Protein AF-A0A699XFC2-F1 (afdb_monomer)

Radius of gyration: 30.56 Å; Cα contacts (8 Å, |Δi|>4): 6; chains: 1; bounding box: 85×28×65 Å

Foldseek 3Di:
DVVVVVVVVPVVDPDDDDDDDDPVCPVVVVVVVVVVVVVVVVVVVCVCCVPVVVVVVVVVVVVCPPPVNPPDPDPDDDPPPDDDD

Mean predicted aligned error: 15.64 Å

Sequence (85 aa):
MRQRRWLELLSDYDYDIRYHPGKANVVADALSRKERIERLWVRALVMTIGLDLPKQILEAQTEALKPENLKNEDVGVMTRKDTPK

Structure (mmCIF, N/CA/C/O backbone):
data_AF-A0A699XFC2-F1
#
_entry.id   AF-A0A699XFC2-F1
#
loop_
_atom_site.group_PDB
_atom_site.id
_atom_site.type_symbol
_atom_site.label_atom_id
_atom_site.label_alt_id
_atom_site.label_comp_id
_atom_site.label_asym_id
_atom_site.label_entity_id
_atom_site.label_seq_id
_atom_site.pdbx_PDB_ins_code
_atom_site.Cartn_x
_atom_site.Cartn_y
_atom_site.Cartn_z
_atom_site.occupancy
_atom_site.B_iso_or_equiv
_atom_site.auth_seq_id
_atom_site.auth_comp_id
_atom_site.auth_asym_id
_atom_site.auth_atom_id
_atom_site.pdbx_PDB_model_num
ATOM 1 N N . MET A 1 1 ? -5.238 8.952 -22.361 1.00 65.31 1 MET A N 1
ATOM 2 C CA . MET A 1 1 ? -5.545 7.650 -23.005 1.00 65.31 1 MET A CA 1
ATOM 3 C C . MET A 1 1 ? -4.333 6.893 -23.566 1.00 65.31 1 MET A C 1
ATOM 5 O O . MET A 1 1 ? -4.467 5.705 -23.808 1.00 65.31 1 MET A O 1
ATOM 9 N N . ARG A 1 2 ? -3.151 7.506 -23.772 1.00 73.75 2 ARG A N 1
ATOM 10 C CA . ARG A 1 2 ? -1.980 6.792 -24.330 1.00 73.75 2 ARG A CA 1
ATOM 11 C C . ARG A 1 2 ? -1.336 5.781 -23.367 1.00 73.75 2 ARG A C 1
ATOM 13 O O . ARG A 1 2 ? -1.021 4.688 -23.804 1.00 73.75 2 ARG A O 1
ATOM 20 N N . GLN A 1 3 ? -1.198 6.098 -22.076 1.00 75.44 3 GLN A N 1
ATOM 21 C CA . GLN A 1 3 ? -0.577 5.189 -21.091 1.00 75.44 3 GLN A CA 1
ATOM 22 C C . GLN A 1 3 ? -1.324 3.856 -20.927 1.00 75.44 3 GLN A C 1
ATOM 24 O O . GLN A 1 3 ? -0.691 2.814 -20.827 1.00 75.44 3 GLN A O 1
ATOM 29 N N . ARG A 1 4 ? -2.663 3.879 -20.955 1.00 81.50 4 ARG A N 1
ATOM 30 C CA . ARG A 1 4 ? -3.492 2.675 -20.786 1.00 81.50 4 ARG A CA 1
ATOM 31 C C . ARG A 1 4 ? -3.310 1.680 -21.939 1.00 81.50 4 ARG A C 1
ATOM 33 O O . ARG A 1 4 ? -3.117 0.500 -21.693 1.00 81.50 4 ARG A O 1
ATOM 40 N N . ARG A 1 5 ? -3.229 2.195 -23.171 1.00 84.56 5 ARG A N 1
ATOM 41 C CA . ARG A 1 5 ? -2.942 1.400 -24.376 1.00 84.56 5 ARG A CA 1
ATOM 42 C C . ARG A 1 5 ? -1.556 0.746 -24.364 1.00 84.56 5 ARG A C 1
ATOM 44 O O . ARG A 1 5 ? -1.403 -0.344 -24.894 1.00 84.56 5 ARG A O 1
ATOM 51 N N . TRP A 1 6 ? -0.549 1.398 -23.776 1.00 85.06 6 TRP A N 1
ATOM 52 C CA . TRP A 1 6 ? 0.789 0.806 -23.636 1.00 85.06 6 TRP A CA 1
ATOM 53 C C . TRP A 1 6 ? 0.813 -0.349 -22.634 1.00 85.06 6 TRP A C 1
ATOM 55 O O . TRP A 1 6 ? 1.523 -1.322 -22.855 1.00 85.06 6 TRP A O 1
ATOM 65 N N . LEU A 1 7 ? 0.034 -0.248 -21.553 1.00 83.25 7 LEU A N 1
ATOM 66 C CA . LEU A 1 7 ? -0.079 -1.316 -20.559 1.00 83.25 7 LEU A CA 1
ATOM 67 C C . LEU A 1 7 ? -0.805 -2.543 -21.117 1.00 83.25 7 LEU A C 1
ATOM 69 O O . LEU A 1 7 ? -0.345 -3.654 -20.889 1.00 83.25 7 LEU A O 1
ATOM 73 N N . GLU A 1 8 ? -1.884 -2.336 -21.875 1.00 85.88 8 GLU A N 1
ATOM 74 C CA . GLU A 1 8 ? -2.598 -3.411 -22.583 1.00 85.88 8 GLU A CA 1
ATOM 75 C C . GLU A 1 8 ? -1.662 -4.141 -23.557 1.00 85.88 8 GLU A C 1
ATOM 77 O O . GLU A 1 8 ? -1.540 -5.359 -23.497 1.00 85.88 8 GLU A O 1
ATOM 82 N N . LEU A 1 9 ? -0.909 -3.396 -24.374 1.00 85.44 9 LEU A N 1
ATOM 83 C CA . LEU A 1 9 ? 0.047 -3.986 -25.313 1.00 85.44 9 LEU A CA 1
ATOM 84 C C . LEU A 1 9 ? 1.154 -4.782 -24.611 1.00 85.44 9 LEU A C 1
ATOM 86 O O . LEU A 1 9 ? 1.565 -5.821 -25.109 1.00 85.44 9 LEU A O 1
ATOM 90 N N . LEU A 1 10 ? 1.667 -4.283 -23.485 1.00 83.12 10 LEU A N 1
ATOM 91 C CA . LEU A 1 10 ? 2.676 -5.000 -22.712 1.00 83.12 10 LEU A CA 1
ATOM 92 C C . LEU A 1 10 ? 2.099 -6.297 -22.145 1.00 83.12 10 LEU A C 1
ATOM 94 O O . LEU A 1 10 ? 2.759 -7.320 -22.255 1.00 83.12 10 LEU A O 1
ATOM 98 N N . SER A 1 11 ? 0.871 -6.280 -21.614 1.00 82.44 11 SER A N 1
ATOM 99 C CA . SER A 1 11 ? 0.260 -7.458 -20.979 1.00 82.44 11 SER A CA 1
ATOM 100 C C . SER A 1 11 ? 0.093 -8.677 -21.891 1.00 82.44 11 SER A C 1
ATOM 102 O O . SER A 1 11 ? 0.007 -9.790 -21.383 1.00 82.44 11 SER A O 1
ATOM 104 N N . ASP A 1 12 ? 0.104 -8.481 -23.212 1.00 90.38 12 ASP A N 1
ATOM 105 C CA . ASP A 1 12 ? 0.046 -9.564 -24.199 1.00 90.38 12 ASP A CA 1
ATOM 106 C C . ASP A 1 12 ? 1.393 -10.297 -24.382 1.00 90.38 12 ASP A C 1
ATOM 108 O O . ASP A 1 12 ? 1.448 -11.347 -25.024 1.00 90.38 12 ASP A O 1
ATOM 112 N N . TYR A 1 13 ? 2.489 -9.761 -23.833 1.00 86.94 13 TYR A N 1
ATOM 113 C CA . TYR A 1 13 ? 3.822 -10.359 -23.888 1.00 86.94 13 TYR A CA 1
ATOM 114 C C . TYR A 1 13 ? 4.208 -10.974 -22.541 1.00 86.94 13 TYR A C 1
ATOM 116 O O . TYR A 1 13 ? 3.956 -10.407 -21.481 1.00 86.94 13 TYR A O 1
ATOM 124 N N . ASP A 1 14 ? 4.914 -12.102 -22.588 1.00 82.94 14 ASP A N 1
ATOM 125 C CA . ASP A 1 14 ? 5.519 -12.713 -21.404 1.00 82.94 14 ASP A CA 1
ATO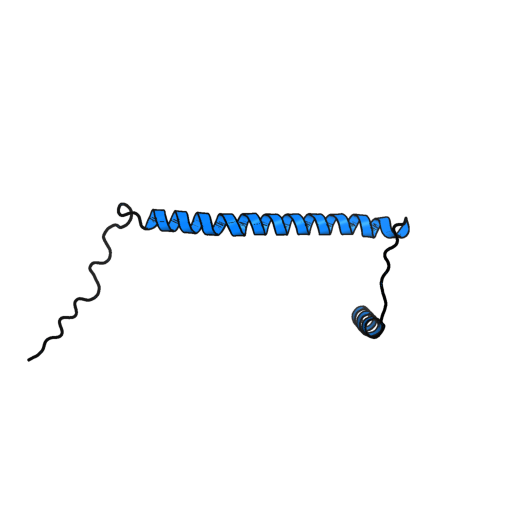M 126 C C . ASP A 1 14 ? 6.893 -12.063 -21.159 1.00 82.94 14 ASP A C 1
ATOM 128 O O . ASP A 1 14 ? 7.915 -12.470 -21.719 1.00 82.94 14 ASP A O 1
ATOM 132 N N . TYR A 1 15 ? 6.905 -10.953 -20.414 1.00 80.81 15 TYR A N 1
ATOM 133 C CA . TYR A 1 15 ? 8.112 -10.182 -20.104 1.00 80.81 15 TYR A CA 1
ATOM 134 C C . TYR A 1 15 ? 8.385 -10.153 -18.595 1.00 80.81 15 TYR A C 1
ATOM 136 O O . TYR A 1 15 ? 7.489 -9.953 -17.780 1.00 80.81 15 TYR A O 1
ATOM 144 N N . ASP A 1 16 ? 9.658 -10.287 -18.219 1.00 82.12 16 ASP A N 1
ATOM 145 C CA . ASP A 1 16 ? 10.119 -10.167 -16.834 1.00 82.12 16 ASP A CA 1
ATOM 146 C C . ASP A 1 16 ? 10.911 -8.862 -16.663 1.00 82.12 16 ASP A C 1
ATOM 148 O O . ASP A 1 16 ? 11.950 -8.657 -17.304 1.00 82.12 16 ASP A O 1
ATOM 152 N N . ILE A 1 17 ? 10.418 -7.949 -15.819 1.00 80.38 17 ILE A N 1
ATOM 153 C CA . ILE A 1 17 ? 11.109 -6.685 -15.532 1.00 80.38 17 ILE A CA 1
ATOM 154 C C . ILE A 1 17 ? 12.219 -6.960 -14.518 1.00 80.38 17 ILE A C 1
ATOM 156 O O . ILE A 1 17 ? 12.020 -6.908 -13.303 1.00 80.38 17 ILE A O 1
ATOM 160 N N . ARG A 1 18 ? 13.433 -7.187 -15.019 1.00 83.69 18 ARG A N 1
ATOM 161 C CA . ARG A 1 18 ? 14.610 -7.334 -14.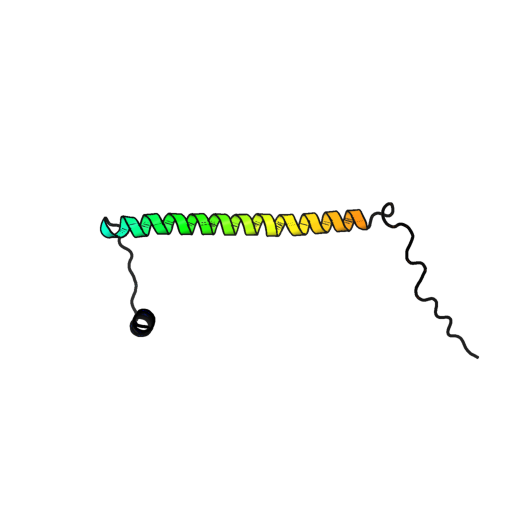160 1.00 83.69 18 ARG A CA 1
ATOM 162 C C . ARG A 1 18 ? 15.078 -5.968 -13.675 1.00 83.69 18 ARG A C 1
ATOM 164 O O . ARG A 1 18 ? 15.490 -5.116 -14.458 1.00 83.69 18 ARG A O 1
ATOM 171 N N . TYR A 1 19 ? 15.041 -5.769 -12.363 1.00 83.62 19 TYR A N 1
ATOM 172 C CA . TYR A 1 19 ? 15.571 -4.564 -11.738 1.00 83.62 19 TYR A CA 1
ATOM 173 C C . TYR A 1 19 ? 17.107 -4.604 -11.698 1.00 83.62 19 TYR A C 1
ATOM 175 O O . TYR A 1 19 ? 17.714 -5.615 -11.333 1.00 83.62 19 TYR A O 1
ATOM 183 N N . HIS A 1 20 ? 17.745 -3.493 -12.065 1.00 82.00 20 HIS A N 1
ATOM 184 C CA . HIS A 1 20 ? 19.199 -3.345 -12.048 1.00 82.00 20 HIS A CA 1
ATOM 185 C C . HIS A 1 20 ? 19.568 -2.137 -11.179 1.00 82.00 20 HIS A C 1
ATOM 187 O O . HIS A 1 20 ? 19.228 -1.007 -11.543 1.00 82.00 20 HIS A O 1
ATOM 193 N N . PRO A 1 21 ? 20.247 -2.333 -10.037 1.00 81.38 21 PRO A N 1
ATOM 194 C CA . PRO A 1 21 ? 20.713 -1.215 -9.233 1.00 81.38 21 PRO A CA 1
ATOM 195 C C . PRO A 1 21 ? 21.739 -0.400 -10.027 1.00 81.38 21 PRO A C 1
ATOM 197 O O . PRO A 1 21 ? 22.685 -0.952 -10.588 1.00 81.38 21 PRO A O 1
ATOM 200 N N . GLY A 1 22 ? 21.567 0.920 -10.087 1.00 86.56 22 GLY A N 1
ATOM 201 C CA . GLY A 1 22 ? 22.457 1.779 -10.864 1.00 86.56 22 GLY A CA 1
ATOM 202 C C . GLY A 1 22 ? 22.129 3.263 -10.748 1.00 86.56 22 GLY A C 1
ATOM 203 O O . GLY A 1 22 ? 21.087 3.651 -10.225 1.00 86.56 22 GLY A O 1
ATOM 204 N N . LYS A 1 23 ? 23.018 4.115 -11.275 1.00 83.62 23 LYS A N 1
ATOM 205 C CA . LYS A 1 23 ? 22.897 5.585 -11.185 1.00 83.62 23 LYS A CA 1
ATOM 206 C C . LYS A 1 23 ? 21.598 6.134 -11.793 1.00 83.62 23 LYS A C 1
ATOM 208 O O . LYS A 1 23 ? 21.102 7.152 -11.329 1.00 83.62 23 LYS A O 1
ATOM 213 N N . ALA A 1 24 ? 21.034 5.446 -12.786 1.00 85.06 24 ALA A N 1
ATOM 214 C CA . ALA A 1 24 ? 19.756 5.811 -13.395 1.00 85.06 24 ALA A CA 1
ATOM 215 C C . ALA A 1 24 ? 18.541 5.551 -12.479 1.00 85.06 24 ALA A C 1
ATOM 217 O O . ALA A 1 24 ? 17.513 6.200 -12.639 1.00 85.06 24 ALA A O 1
ATOM 218 N N . ASN A 1 25 ? 18.666 4.655 -11.492 1.00 87.50 25 ASN A N 1
ATOM 219 C CA . ASN A 1 25 ? 17.572 4.235 -10.609 1.00 87.50 25 ASN A CA 1
ATOM 220 C C . ASN A 1 25 ? 17.603 4.897 -9.228 1.00 87.50 25 ASN A C 1
ATOM 222 O O . ASN A 1 25 ? 16.743 4.617 -8.404 1.00 87.50 25 ASN A O 1
ATOM 226 N N . VAL A 1 26 ? 18.524 5.833 -8.979 1.00 86.75 26 VAL A N 1
ATOM 227 C CA . VAL A 1 26 ? 18.653 6.515 -7.677 1.00 86.75 26 VAL A CA 1
ATOM 228 C C . VAL A 1 26 ? 17.341 7.174 -7.242 1.00 86.75 26 VAL A C 1
ATOM 230 O O . VAL A 1 26 ? 16.961 7.090 -6.076 1.00 86.75 26 VAL A O 1
ATOM 233 N N . VAL A 1 27 ? 16.625 7.799 -8.182 1.00 84.56 27 VAL A N 1
ATOM 234 C CA . VAL A 1 27 ? 15.328 8.433 -7.904 1.00 84.56 27 VAL A CA 1
ATOM 235 C C . VAL A 1 27 ? 14.260 7.381 -7.595 1.00 84.56 27 VAL A C 1
ATOM 237 O O . VAL A 1 27 ? 13.536 7.524 -6.613 1.00 84.56 27 VAL A O 1
ATOM 240 N N . ALA A 1 28 ? 14.192 6.301 -8.380 1.00 86.00 28 ALA A N 1
ATOM 241 C CA . ALA A 1 28 ? 13.254 5.203 -8.145 1.00 86.00 28 ALA A CA 1
ATOM 242 C C . ALA A 1 28 ? 13.499 4.527 -6.782 1.00 86.00 28 ALA A C 1
ATOM 244 O O . ALA A 1 28 ? 12.556 4.274 -6.034 1.00 86.00 28 ALA A O 1
ATOM 245 N N . ASP A 1 29 ? 14.761 4.325 -6.410 1.00 85.31 29 ASP A N 1
ATOM 246 C CA . ASP A 1 29 ? 15.156 3.724 -5.136 1.00 85.31 29 ASP A CA 1
ATOM 247 C C . ASP A 1 29 ? 14.814 4.615 -3.948 1.00 85.31 29 ASP A C 1
ATOM 249 O O . ASP A 1 29 ? 14.334 4.132 -2.919 1.00 85.31 29 ASP A O 1
ATOM 253 N N . ALA A 1 30 ? 15.053 5.921 -4.079 1.00 86.94 30 ALA A N 1
ATOM 254 C CA . ALA A 1 30 ? 14.703 6.892 -3.053 1.00 86.94 30 ALA A CA 1
ATOM 255 C C . ALA A 1 30 ? 13.185 6.932 -2.817 1.00 86.94 30 ALA A C 1
ATOM 257 O O . ALA A 1 30 ? 12.742 6.939 -1.667 1.00 86.94 30 ALA A O 1
ATOM 258 N N . LEU A 1 31 ? 12.388 6.893 -3.890 1.00 84.25 31 LEU A N 1
ATOM 259 C CA . LEU A 1 31 ? 10.927 6.889 -3.806 1.00 84.25 31 LEU A CA 1
ATOM 260 C C . LEU A 1 31 ? 10.377 5.567 -3.253 1.00 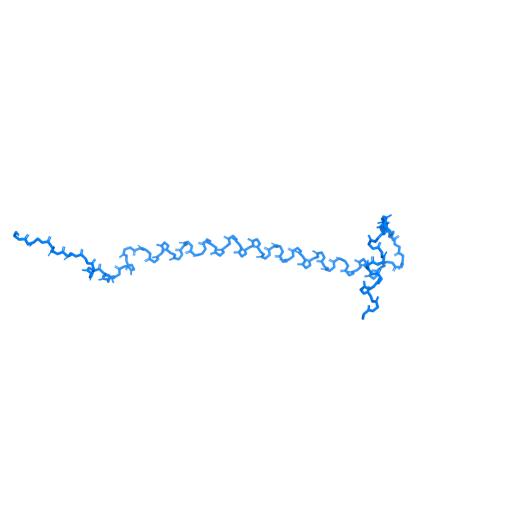84.25 31 LEU A C 1
ATOM 262 O O . LEU A 1 31 ? 9.537 5.585 -2.354 1.00 84.25 31 LEU A O 1
ATOM 266 N N . SER A 1 32 ? 10.910 4.424 -3.691 1.00 81.88 32 SER A N 1
ATOM 267 C CA . SER A 1 32 ? 10.483 3.104 -3.207 1.00 81.88 32 SER A CA 1
ATOM 268 C C . SER A 1 32 ? 10.698 2.934 -1.697 1.00 81.88 32 SER A C 1
ATOM 270 O O . SER A 1 32 ? 9.882 2.323 -1.000 1.00 81.88 32 SER A O 1
ATOM 272 N N . ARG A 1 33 ? 11.769 3.519 -1.141 1.00 77.69 33 ARG A N 1
ATOM 273 C CA . ARG A 1 33 ? 12.009 3.516 0.312 1.00 77.69 33 ARG A CA 1
ATOM 274 C C . ARG A 1 33 ? 10.895 4.229 1.078 1.00 77.69 33 ARG A C 1
ATOM 276 O O . ARG A 1 33 ? 10.484 3.728 2.122 1.00 77.69 33 ARG A O 1
ATOM 283 N N . LYS A 1 34 ? 10.386 5.352 0.562 1.00 76.25 34 LYS A N 1
ATOM 284 C CA . LYS A 1 34 ? 9.301 6.112 1.195 1.00 76.25 34 LYS A CA 1
ATOM 285 C C . LYS A 1 34 ? 7.991 5.322 1.198 1.00 76.25 34 LYS A C 1
ATOM 287 O O . LYS A 1 34 ? 7.399 5.166 2.261 1.00 76.25 34 LYS A O 1
ATOM 292 N N . GLU A 1 35 ? 7.603 4.740 0.065 1.00 77.94 35 GLU A N 1
ATOM 293 C CA . GLU A 1 35 ? 6.386 3.916 -0.032 1.00 77.94 35 GLU A CA 1
ATOM 294 C C . GLU A 1 35 ? 6.439 2.692 0.892 1.00 77.94 35 GLU A C 1
ATOM 296 O O . GLU A 1 35 ? 5.455 2.350 1.549 1.00 77.94 35 GLU A O 1
ATOM 301 N N . ARG A 1 36 ? 7.602 2.030 0.993 1.00 81.69 36 ARG A N 1
ATOM 302 C CA . ARG A 1 36 ? 7.784 0.910 1.928 1.00 81.69 36 ARG A CA 1
ATOM 303 C C . ARG A 1 36 ? 7.613 1.350 3.376 1.00 81.69 36 ARG A C 1
ATOM 305 O O . ARG A 1 36 ? 6.973 0.635 4.142 1.00 81.69 36 ARG A O 1
ATOM 312 N N . ILE A 1 37 ? 8.180 2.497 3.743 1.00 80.38 37 ILE A N 1
ATOM 313 C CA . ILE A 1 37 ? 8.042 3.066 5.084 1.00 80.38 37 ILE A CA 1
ATOM 314 C C . ILE A 1 37 ? 6.568 3.388 5.356 1.00 80.38 37 ILE A C 1
ATOM 316 O O . ILE A 1 37 ? 6.024 2.883 6.331 1.00 80.38 37 ILE A O 1
ATOM 320 N N . GLU A 1 38 ? 5.889 4.131 4.480 1.00 82.00 38 GLU A N 1
ATOM 321 C CA . GLU A 1 38 ? 4.459 4.456 4.611 1.00 82.00 38 GLU A CA 1
ATOM 322 C C . GLU A 1 38 ? 3.593 3.197 4.746 1.00 82.00 38 GLU A C 1
ATOM 324 O O . GLU A 1 38 ? 2.757 3.107 5.645 1.00 82.00 38 GLU A O 1
ATOM 329 N N . ARG A 1 39 ? 3.854 2.166 3.937 1.00 86.75 39 ARG A N 1
ATOM 330 C CA . ARG A 1 39 ? 3.162 0.874 4.034 1.00 86.75 39 ARG A CA 1
ATOM 331 C C . ARG A 1 39 ? 3.376 0.188 5.385 1.00 86.75 39 ARG A C 1
ATOM 333 O O . ARG A 1 39 ? 2.448 -0.432 5.905 1.00 86.75 39 ARG A O 1
ATOM 340 N N . LEU A 1 40 ? 4.577 0.278 5.956 1.00 89.00 40 LEU A N 1
ATOM 341 C CA . LEU A 1 40 ? 4.871 -0.263 7.285 1.00 89.00 40 LEU A CA 1
ATOM 342 C C . LEU A 1 40 ? 4.134 0.509 8.384 1.00 89.00 40 LEU A C 1
ATOM 344 O O . LEU A 1 40 ? 3.563 -0.132 9.263 1.00 89.00 40 LEU A O 1
ATOM 348 N N . TRP A 1 41 ? 4.080 1.843 8.306 1.00 89.00 41 TRP A N 1
ATOM 349 C CA . TRP A 1 41 ? 3.320 2.672 9.251 1.00 89.00 41 TRP A CA 1
ATOM 350 C C . TRP A 1 41 ? 1.824 2.379 9.190 1.00 89.00 41 TRP A C 1
ATOM 352 O O . TRP A 1 41 ? 1.204 2.194 10.232 1.00 89.00 41 TRP A O 1
ATOM 362 N N . VAL A 1 42 ? 1.254 2.255 7.989 1.00 88.94 42 VAL A N 1
ATOM 363 C CA . VAL A 1 42 ? -0.157 1.879 7.814 1.00 88.94 42 VAL A CA 1
ATOM 364 C C . VAL A 1 42 ? -0.419 0.498 8.409 1.00 88.94 42 VAL A C 1
ATOM 366 O O . VAL A 1 42 ? -1.378 0.324 9.154 1.00 88.94 42 VAL A O 1
ATOM 369 N N . ARG A 1 43 ? 0.450 -0.487 8.151 1.00 88.62 43 ARG A N 1
ATOM 370 C CA . ARG A 1 43 ? 0.302 -1.832 8.726 1.00 88.62 43 ARG A CA 1
ATOM 371 C C . ARG A 1 43 ? 0.406 -1.820 10.252 1.00 88.62 43 ARG A C 1
ATOM 373 O O . ARG A 1 43 ? -0.383 -2.495 10.904 1.00 88.62 43 ARG A O 1
ATOM 380 N N . ALA A 1 44 ? 1.350 -1.064 10.809 1.00 86.31 44 ALA A N 1
ATOM 381 C CA . ALA A 1 44 ? 1.504 -0.908 12.251 1.00 86.31 44 ALA A CA 1
ATOM 382 C C . ALA A 1 44 ? 0.269 -0.243 12.873 1.00 86.31 44 ALA A C 1
ATOM 384 O O . ALA A 1 44 ? -0.251 -0.746 13.860 1.00 86.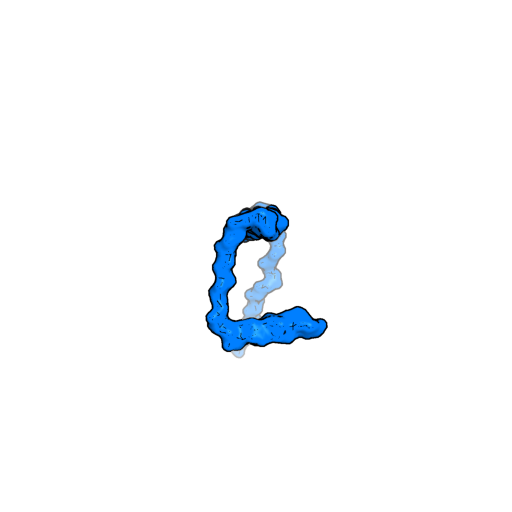31 44 ALA A O 1
ATOM 385 N N . LEU A 1 45 ? -0.247 0.820 12.252 1.00 90.00 45 LEU A N 1
ATOM 386 C CA . LEU A 1 45 ? -1.452 1.512 12.702 1.00 90.00 45 LEU A CA 1
ATOM 387 C C . LEU A 1 45 ? -2.694 0.611 12.639 1.00 90.00 45 LEU A C 1
ATOM 389 O O . LEU A 1 45 ? -3.516 0.616 13.546 1.00 90.00 45 LEU A O 1
ATOM 393 N N . VAL A 1 46 ? -2.826 -0.208 11.595 1.00 90.56 46 VAL A N 1
ATOM 394 C CA . VAL A 1 46 ? -3.905 -1.203 11.499 1.00 90.56 46 VAL A CA 1
ATOM 395 C C . VAL A 1 46 ? -3.775 -2.263 12.593 1.00 90.56 46 VAL A C 1
ATOM 397 O O . VAL A 1 46 ? -4.785 -2.674 13.154 1.00 90.56 46 VAL A O 1
ATOM 400 N N . MET A 1 47 ? -2.555 -2.692 12.931 1.00 86.06 47 MET A N 1
ATOM 401 C CA . MET A 1 47 ? -2.327 -3.619 14.044 1.00 86.06 47 MET A CA 1
ATOM 402 C C . MET A 1 47 ? -2.659 -2.981 15.396 1.00 86.06 47 MET A C 1
ATOM 404 O O . MET A 1 47 ? -3.281 -3.637 16.223 1.00 86.06 47 MET A O 1
ATOM 408 N N . THR A 1 48 ? -2.291 -1.719 15.628 1.00 86.06 48 THR A N 1
ATOM 409 C CA . THR A 1 48 ? -2.608 -1.040 16.892 1.00 86.06 48 THR A CA 1
ATOM 410 C C . THR A 1 48 ? -4.103 -0.786 17.020 1.00 86.06 48 THR A C 1
ATOM 412 O O . THR A 1 48 ? -4.691 -1.198 18.010 1.00 86.06 48 THR A O 1
ATOM 415 N N . ILE A 1 49 ? -4.750 -0.208 16.005 1.00 86.19 49 ILE A N 1
ATOM 416 C CA . ILE A 1 49 ? -6.197 0.053 16.026 1.00 86.19 49 ILE A CA 1
ATOM 417 C C . ILE A 1 49 ? -6.985 -1.260 16.075 1.00 86.19 49 ILE A C 1
ATOM 419 O O . ILE A 1 49 ? -7.919 -1.386 16.859 1.00 86.19 49 ILE A O 1
ATOM 423 N N . GLY A 1 50 ? -6.605 -2.252 15.268 1.00 86.69 50 GLY A N 1
ATOM 424 C CA . GLY A 1 50 ? -7.306 -3.532 15.189 1.00 86.69 50 GLY A CA 1
ATOM 425 C C . GLY A 1 50 ? -7.238 -4.362 16.471 1.00 86.69 50 GLY A C 1
ATOM 426 O O . GLY A 1 50 ? -8.135 -5.164 16.704 1.00 86.69 50 GLY A O 1
ATOM 427 N N . LEU A 1 51 ? -6.210 -4.175 17.304 1.00 83.69 51 LEU A N 1
ATOM 428 C CA . LEU A 1 51 ? -6.065 -4.882 18.582 1.00 83.69 51 LEU A CA 1
ATOM 429 C C . LEU A 1 51 ? -6.584 -4.067 19.771 1.00 83.69 51 LEU A C 1
ATOM 431 O O . LEU A 1 51 ? -7.175 -4.632 20.689 1.00 83.69 51 LEU A O 1
ATOM 435 N N . ASP A 1 52 ? -6.375 -2.753 19.761 1.00 89.31 52 ASP A N 1
ATOM 436 C CA . ASP A 1 52 ? -6.701 -1.881 20.888 1.00 89.31 52 ASP A CA 1
ATOM 437 C C . ASP A 1 52 ? -8.182 -1.482 20.905 1.00 89.31 52 ASP A C 1
ATOM 439 O O . ASP A 1 52 ? -8.824 -1.512 21.953 1.00 89.31 52 ASP A O 1
ATOM 443 N N . LEU A 1 53 ? -8.775 -1.208 19.737 1.00 87.31 53 LEU A N 1
ATOM 444 C CA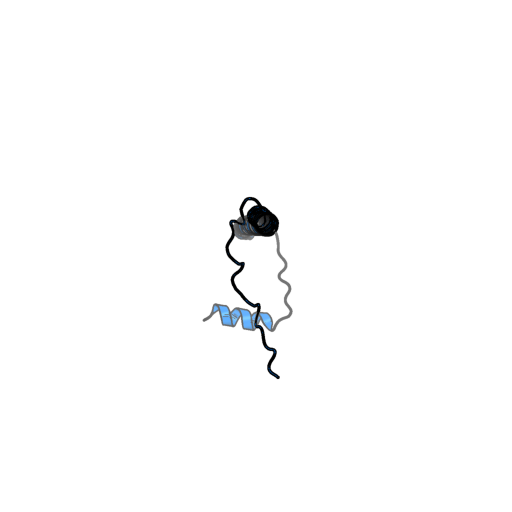 . LEU A 1 53 ? -10.170 -0.772 19.654 1.00 87.31 53 LEU A CA 1
ATOM 445 C C . LEU A 1 53 ? -11.161 -1.845 20.147 1.00 87.31 53 LEU A C 1
ATOM 447 O O . LEU A 1 53 ? -12.018 -1.509 20.965 1.00 87.31 53 LEU A O 1
ATOM 451 N N . PRO A 1 54 ? -11.064 -3.135 19.753 1.00 90.12 54 PRO A N 1
ATOM 452 C CA . PRO A 1 54 ? -11.959 -4.164 20.285 1.00 90.12 54 PRO A CA 1
ATOM 453 C C . PRO A 1 54 ? -11.787 -4.380 21.789 1.00 90.12 54 PRO A C 1
ATOM 455 O O . PRO A 1 54 ? -12.763 -4.656 22.483 1.00 90.12 54 PRO A O 1
ATOM 458 N N . LYS A 1 55 ? -10.558 -4.228 22.298 1.00 91.12 55 LYS A N 1
ATOM 459 C CA . LYS A 1 55 ? -10.265 -4.340 23.727 1.00 91.12 55 LYS A CA 1
ATOM 460 C C . LYS A 1 55 ? -10.952 -3.222 24.516 1.00 91.12 55 LYS A C 1
ATOM 462 O O . LYS A 1 55 ? -11.644 -3.524 25.482 1.00 91.12 55 LYS A O 1
ATOM 467 N N . GLN A 1 56 ? -10.824 -1.969 24.073 1.00 91.44 56 GLN A N 1
ATOM 468 C CA . GLN A 1 56 ? -11.497 -0.829 24.705 1.00 91.44 56 GLN A CA 1
ATOM 469 C C . GLN A 1 56 ? -13.026 -0.951 24.637 1.00 91.44 56 GLN A C 1
ATOM 471 O O . GLN A 1 56 ? -13.710 -0.646 25.611 1.00 91.44 56 GLN A O 1
ATOM 476 N N . ILE A 1 57 ? -13.573 -1.434 23.513 1.00 92.38 57 ILE A N 1
ATOM 477 C CA . ILE A 1 57 ? -15.018 -1.674 23.375 1.00 92.38 57 ILE A CA 1
ATOM 478 C C . ILE A 1 57 ? -15.491 -2.722 24.386 1.00 92.38 57 ILE A C 1
ATOM 480 O O . ILE A 1 57 ? -16.499 -2.503 25.056 1.00 92.38 57 ILE A O 1
ATOM 484 N N . LEU A 1 58 ? -14.772 -3.841 24.511 1.00 91.88 58 LEU A N 1
ATOM 485 C CA . LEU A 1 58 ? -15.117 -4.896 25.462 1.00 91.88 58 LEU A CA 1
ATOM 486 C C . LEU A 1 58 ? -15.074 -4.374 26.902 1.00 91.88 58 LEU A C 1
ATOM 488 O O . LEU A 1 58 ? -16.006 -4.606 27.664 1.00 91.88 58 LEU A O 1
ATOM 492 N N . GLU A 1 59 ? -14.024 -3.633 27.253 1.00 93.75 59 GLU A N 1
ATOM 493 C CA . GLU A 1 59 ? -13.843 -3.063 28.588 1.00 93.75 59 GLU A CA 1
ATOM 494 C C . GLU A 1 59 ? -14.977 -2.078 28.928 1.00 93.75 59 GLU A C 1
ATOM 496 O O . GLU A 1 59 ? -15.622 -2.206 29.971 1.00 93.75 59 GLU A O 1
ATOM 501 N N . ALA A 1 60 ? -15.331 -1.189 27.996 1.00 92.19 60 ALA A N 1
ATOM 502 C CA . ALA A 1 60 ? -16.458 -0.270 28.147 1.00 92.19 60 ALA A CA 1
ATOM 503 C C . ALA A 1 60 ? 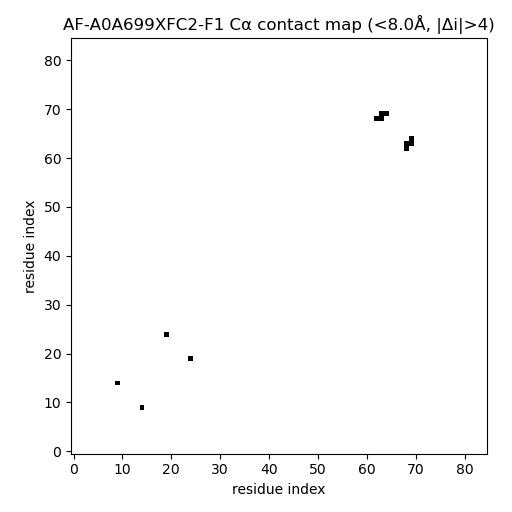-17.812 -0.993 28.272 1.00 92.19 60 ALA A C 1
ATOM 505 O O . ALA A 1 60 ? -18.646 -0.602 29.090 1.00 92.19 60 ALA A O 1
ATOM 506 N N . GLN A 1 61 ? -18.037 -2.067 27.504 1.00 93.81 61 GLN A N 1
ATOM 507 C CA . GLN A 1 61 ? -19.245 -2.892 27.626 1.00 93.81 61 GLN A CA 1
ATOM 508 C C . GLN A 1 61 ? -19.322 -3.581 28.992 1.00 93.81 61 GLN A C 1
ATOM 510 O O . GLN A 1 61 ? -20.383 -3.585 29.617 1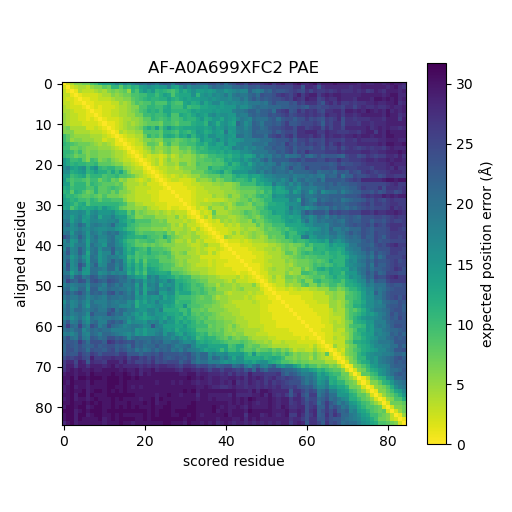.00 93.81 61 GLN A O 1
ATOM 515 N N . THR A 1 62 ? -18.206 -4.132 29.480 1.00 91.12 62 THR A N 1
ATOM 516 C CA . THR A 1 62 ? -18.157 -4.764 30.805 1.00 91.12 62 THR A CA 1
ATOM 517 C C . THR A 1 62 ? -18.375 -3.764 31.934 1.00 91.12 62 THR A C 1
ATOM 519 O O . THR A 1 62 ? -19.043 -4.096 32.909 1.00 91.12 62 THR A O 1
ATOM 522 N N . GLU A 1 63 ? -17.877 -2.535 31.78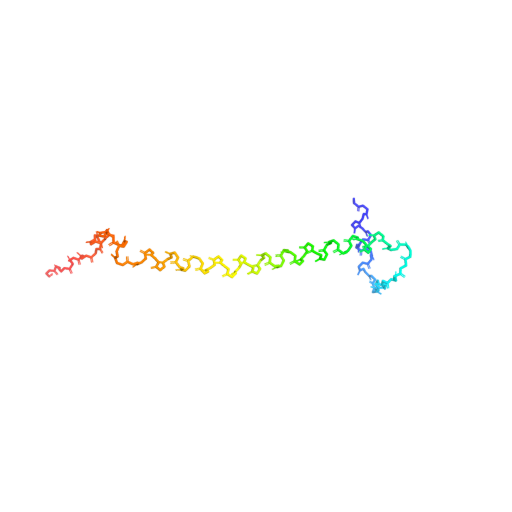8 1.00 90.69 63 GLU A N 1
ATOM 523 C CA . GLU A 1 63 ? -18.094 -1.447 32.741 1.00 90.69 63 GLU A CA 1
ATOM 524 C C . GLU A 1 63 ? -19.572 -1.029 32.787 1.00 90.69 63 GLU A C 1
ATOM 526 O O . GLU A 1 63 ? -20.152 -0.898 33.865 1.00 90.69 63 GLU A O 1
ATOM 531 N N . ALA A 1 64 ? -20.211 -0.887 31.622 1.00 85.88 64 ALA A N 1
ATOM 532 C CA . ALA A 1 64 ? -21.621 -0.518 31.513 1.00 85.88 64 ALA A CA 1
ATOM 533 C C . ALA A 1 64 ? -22.573 -1.596 32.064 1.00 85.88 64 ALA A C 1
ATOM 535 O O . ALA A 1 64 ? -23.621 -1.260 32.610 1.00 85.88 64 ALA A O 1
ATOM 536 N N . LEU A 1 65 ? -22.207 -2.881 31.962 1.00 86.69 65 LEU A N 1
ATOM 537 C CA . LEU A 1 65 ? -23.000 -4.005 32.479 1.00 86.69 65 LEU A CA 1
ATOM 538 C C . LEU A 1 65 ? -22.886 -4.176 34.008 1.00 86.69 65 LEU A C 1
ATOM 540 O O . LEU A 1 65 ? -23.593 -5.002 34.589 1.00 86.69 65 LEU A O 1
ATOM 544 N N . LYS A 1 66 ? -22.012 -3.422 34.689 1.00 87.69 66 LYS A N 1
ATOM 545 C CA . LYS A 1 66 ? -21.892 -3.508 36.150 1.00 87.69 66 LYS A CA 1
ATOM 546 C C . LYS A 1 66 ? -23.229 -3.164 36.824 1.00 87.69 66 LYS A C 1
ATOM 548 O O . LYS A 1 66 ? -23.881 -2.191 36.436 1.00 87.69 66 LYS A O 1
ATOM 553 N N . PRO A 1 67 ? -23.617 -3.898 37.884 1.00 74.88 67 PRO A N 1
ATOM 554 C CA . PRO A 1 67 ? -24.891 -3.692 38.581 1.00 74.88 67 PRO A CA 1
ATOM 555 C C . PRO A 1 67 ? -25.029 -2.287 39.191 1.00 74.88 67 PRO A C 1
ATOM 557 O O . PRO A 1 67 ? -26.137 -1.824 39.430 1.00 74.88 67 PRO A O 1
ATOM 560 N N . GLU A 1 68 ? -23.913 -1.591 39.409 1.00 79.31 68 GLU A N 1
ATOM 561 C CA . GLU A 1 68 ? -23.850 -0.209 39.901 1.00 79.31 68 GLU A CA 1
ATOM 562 C C . GLU A 1 68 ? -24.310 0.825 38.852 1.00 79.31 68 GLU A C 1
ATOM 564 O O . GLU A 1 68 ? -24.852 1.874 39.210 1.00 79.31 68 GLU A O 1
ATOM 569 N N . ASN A 1 69 ? -24.116 0.519 37.561 1.00 73.06 69 ASN A N 1
ATOM 570 C CA . ASN A 1 69 ? -24.472 1.371 36.420 1.00 73.06 69 ASN A CA 1
ATOM 571 C C . ASN A 1 69 ? -25.869 1.052 35.858 1.00 73.06 69 ASN A C 1
ATOM 573 O O . ASN A 1 69 ? -26.510 1.918 35.262 1.00 73.06 69 ASN A O 1
ATOM 577 N N . LEU A 1 70 ? -26.376 -0.162 36.095 1.00 71.00 70 LEU A N 1
ATOM 578 C CA . LEU A 1 70 ? -27.730 -0.596 35.746 1.00 71.00 70 LEU A CA 1
ATOM 579 C C . LEU A 1 70 ? -28.765 -0.026 36.733 1.00 71.00 70 LEU A C 1
ATOM 581 O O . LEU A 1 70 ? -29.334 -0.743 37.554 1.00 71.00 70 LEU A O 1
ATOM 585 N N . LYS A 1 71 ? -29.035 1.281 36.665 1.00 67.19 71 LYS A N 1
ATOM 586 C CA . LYS A 1 71 ? -30.166 1.878 37.390 1.00 67.19 71 LYS A CA 1
ATOM 587 C C . LYS A 1 71 ? -31.484 1.597 36.649 1.00 67.19 71 LYS A C 1
ATOM 589 O O . LYS A 1 71 ? -31.897 2.357 35.789 1.00 67.19 71 LYS A O 1
ATOM 594 N N . ASN A 1 72 ? -32.140 0.508 37.044 1.00 64.06 72 ASN A N 1
ATOM 595 C CA . ASN A 1 72 ? -33.596 0.336 37.193 1.00 64.06 72 ASN A CA 1
ATOM 596 C C . ASN A 1 72 ? -34.554 0.526 35.993 1.00 64.06 72 ASN A C 1
ATOM 598 O O . ASN A 1 72 ? -35.762 0.498 36.224 1.00 64.06 72 ASN A O 1
ATOM 602 N N . GLU A 1 73 ? -34.109 0.681 34.750 1.00 64.19 73 GLU A N 1
ATOM 603 C CA . GLU A 1 73 ? -35.024 0.701 33.596 1.00 64.19 73 GLU A CA 1
ATOM 604 C C . GLU A 1 73 ? -34.961 -0.622 32.829 1.00 64.19 73 GLU A C 1
ATOM 606 O O . GLU A 1 73 ? -34.174 -0.777 31.906 1.00 64.19 73 GLU A O 1
ATOM 611 N N . ASP A 1 74 ? -35.747 -1.605 33.285 1.00 56.69 74 ASP A N 1
ATOM 612 C CA . ASP A 1 74 ? -36.787 -2.266 32.474 1.00 56.69 74 ASP A CA 1
ATOM 613 C C . ASP A 1 74 ? -37.414 -3.440 33.263 1.00 56.69 74 ASP A C 1
ATOM 615 O O . ASP A 1 74 ? -37.100 -4.612 33.074 1.00 56.69 74 ASP A O 1
ATOM 619 N N . VAL A 1 75 ? -38.334 -3.123 34.182 1.00 53.25 75 VAL A N 1
ATOM 620 C CA . VAL A 1 75 ? -39.351 -4.083 34.678 1.00 53.25 75 VAL A CA 1
ATOM 621 C C . VAL A 1 75 ? -40.601 -4.008 33.771 1.00 53.25 75 VAL A C 1
ATOM 623 O O . VAL A 1 75 ? -41.715 -4.342 34.166 1.00 53.25 75 VAL A O 1
ATOM 626 N N . GLY A 1 76 ? -40.450 -3.504 32.544 1.00 59.31 76 GLY A N 1
ATOM 627 C CA . GLY A 1 76 ? -41.520 -2.885 31.780 1.00 59.31 76 GLY A CA 1
ATOM 628 C C . GLY A 1 76 ? -41.994 -3.623 30.539 1.00 59.31 76 GLY A C 1
ATOM 629 O O . GLY A 1 76 ? -42.898 -3.093 29.904 1.00 59.31 76 GLY A O 1
ATOM 630 N N . VAL A 1 77 ? -41.491 -4.809 30.163 1.00 52.22 77 VAL A N 1
ATOM 631 C CA . VAL A 1 77 ? -42.089 -5.552 29.033 1.00 52.22 77 VAL A CA 1
ATOM 632 C C . VAL A 1 77 ? -42.178 -7.072 29.257 1.00 52.22 77 VAL A C 1
ATOM 634 O O . VAL A 1 77 ? -41.197 -7.804 29.213 1.00 52.22 77 VAL A O 1
ATOM 637 N N . MET A 1 78 ? -43.442 -7.520 29.351 1.00 46.34 78 MET A N 1
ATOM 638 C CA . MET A 1 78 ? -43.996 -8.840 28.993 1.00 46.34 78 MET A CA 1
ATOM 639 C C . MET A 1 78 ? -44.318 -9.870 30.097 1.00 46.34 78 MET A C 1
ATOM 641 O O . MET A 1 78 ? -43.912 -11.025 30.031 1.00 46.34 78 MET A O 1
ATOM 645 N N . THR A 1 79 ? -45.231 -9.523 31.011 1.00 46.75 79 THR A N 1
ATOM 646 C CA . THR A 1 79 ? -46.207 -10.504 31.537 1.00 46.75 79 THR A CA 1
ATOM 647 C C . THR A 1 79 ? -47.543 -10.333 30.805 1.00 46.75 79 THR A C 1
ATOM 649 O O . THR A 1 79 ? -48.464 -9.680 31.289 1.00 46.75 79 THR A O 1
ATOM 652 N N . ARG A 1 80 ? -47.675 -10.902 29.598 1.00 49.03 80 ARG A N 1
ATOM 653 C CA . ARG A 1 80 ? -49.006 -11.070 28.991 1.00 49.03 80 ARG A CA 1
ATOM 654 C C . ARG A 1 80 ? -49.699 -12.238 29.684 1.00 49.03 80 AR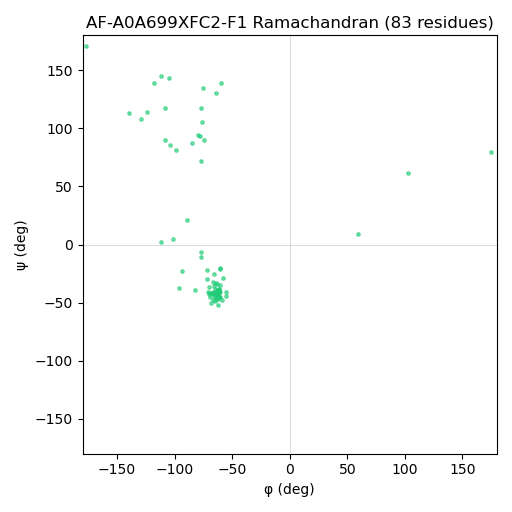G A C 1
ATOM 656 O O . ARG A 1 80 ? -49.324 -13.394 29.509 1.00 49.03 80 ARG A O 1
ATOM 663 N N . LYS A 1 81 ? -50.669 -11.902 30.534 1.00 51.88 81 LYS A N 1
ATOM 664 C CA . LYS A 1 81 ? -51.646 -12.834 31.093 1.00 51.88 81 LYS A CA 1
ATOM 665 C C . LYS A 1 81 ? -52.661 -13.192 30.014 1.00 51.88 81 LYS A C 1
ATOM 667 O O . LYS A 1 81 ? -53.691 -12.539 29.925 1.00 51.88 81 LYS A O 1
ATOM 672 N N . ASP A 1 82 ? -52.397 -14.244 29.254 1.00 46.69 82 ASP A N 1
ATOM 673 C CA . ASP A 1 82 ? -53.415 -14.835 28.388 1.00 46.69 82 ASP A CA 1
ATOM 674 C C . ASP A 1 82 ? -53.837 -16.186 28.969 1.00 46.69 82 ASP A C 1
ATOM 676 O O . ASP A 1 82 ? -53.264 -17.237 28.701 1.00 46.69 82 ASP A O 1
ATOM 680 N N . THR A 1 83 ? -54.850 -16.133 29.832 1.00 42.28 83 THR A N 1
ATOM 681 C CA . THR A 1 83 ? -55.721 -17.271 30.143 1.00 42.28 83 THR A CA 1
ATOM 682 C C . THR A 1 83 ? -57.159 -16.786 30.000 1.00 42.28 83 THR A C 1
ATOM 684 O O . THR A 1 83 ? -57.621 -16.019 30.849 1.00 42.28 83 THR A O 1
ATOM 687 N N . PRO A 1 84 ? -57.890 -17.208 28.958 1.00 58.88 84 PRO A N 1
ATOM 688 C CA . PRO A 1 84 ? -59.339 -17.219 28.997 1.00 58.88 84 PRO A CA 1
ATOM 689 C C . PRO A 1 84 ? -59.887 -18.655 29.004 1.00 58.88 84 PRO A C 1
ATOM 691 O O . PRO A 1 84 ? -59.304 -19.566 28.424 1.00 58.88 84 PRO A O 1
ATOM 694 N N . LYS A 1 85 ? -60.996 -18.766 29.743 1.00 55.12 85 LYS A N 1
ATOM 695 C CA . LYS A 1 85 ? -61.929 -19.883 29.974 1.00 55.12 85 LYS A CA 1
ATOM 696 C C . LYS A 1 85 ? -62.062 -20.936 28.880 1.00 55.12 85 LYS A C 1
ATOM 698 O O . LYS A 1 85 ? -62.221 -20.546 27.705 1.00 55.12 85 LYS A O 1
#

Secondary structure (DSSP, 8-state):
-HHHHHHHHHHTS--------SGGGHHHHHHHHHHHHHHHHHHHHHHHHHHHHHHHHHHHHHHHTSTTT--S--S-S--------

Solvent-accessible surface area (backbone atoms only — not comparable to full-atom values): 5532 Å² total; per-residue (Å²): 120,69,71,62,56,53,51,56,61,50,67,79,50,99,77,81,89,80,85,70,94,48,86,89,38,53,65,60,53,57,50,52,52,50,56,53,49,53,54,48,53,52,52,51,50,50,52,49,50,68,57,49,50,60,50,53,50,50,52,52,52,57,57,56,68,33,76,88,65,56,75,83,85,76,96,76,85,83,85,79,84,84,81,80,135

pLDDT: mean 79.29, std 12.97, range [42.28, 93.81]

Organism: Tanacetum cinerariifolium (NCBI:txid118510)